Protein AF-A0A511QIN1-F1 (afdb_monomer)

Nearest PDB structures (foldseek):
  6m3y-assembly1_A  TM=4.034E-01  e=1.690E+00  Lacticaseibacillus rhamnosus
  6m48-assembly1_A  TM=4.056E-01  e=2.302E+00  Lacticaseibacillus rhamnosus GG
  6m48-assembly2_B  TM=4.030E-01  e=3.335E+00  Lacticaseibacillus rhamnosus GG

Secondary structure (DSSP, 8-state):
-HHHHHHTT--HHHHHTTEEEEEETTEEEEEE--S-EEGGGSS--EE-SSEEEETTEEEETEEEE-TTSSS-EEEEEESTT--EEEE-EE--HHHHHHHHHHHHHHHHHHHHHHHHHHHHHHHHHH-

Mean predicted aligned error: 10.5 Å

Sequence (127 aa):
MAELGYELSIDNKALRSRFRVYKNGRVSKLWIGIRDIGVHRLGKPIQNRLGVRVGEHFFAGAFISPMDSDQLLVWRRRGKTRTVIERVEIDIADDVDSIVENYLPDINRKFEAFFHREFKHVLSLAA

Radius of gyration: 20.7 Å; Cα contacts (8 Å, |Δi|>4): 162; chains: 1; bounding box: 48×28×58 Å

Organism: NCBI:txid1219064

Solvent-accessible surface area (backbone atoms only — not comparable to full-atom values): 7413 Å² total; per-residue (Å²): 104,73,63,60,21,58,76,67,67,34,47,55,76,56,50,56,79,32,56,45,76,46,76,52,100,91,46,79,45,82,43,74,54,74,62,58,45,52,42,45,53,48,32,74,68,46,74,58,98,62,14,26,36,28,66,94,47,74,40,75,65,25,42,76,50,40,80,100,47,99,50,73,35,40,32,32,63,42,71,98,83,49,76,47,75,43,75,41,57,42,83,52,46,73,64,48,51,57,54,48,62,72,46,45,64,62,51,50,53,52,49,51,55,51,49,54,53,52,51,53,51,55,53,65,74,75,110

pLDDT: mean 77.96, std 15.06, range [40.88, 97.94]

Foldseek 3Di:
DVVLCVVVLFPVVQQVVQFDWDDDPVDTDTGGHQDFGQLCRSAPWDDDPQAIDGDPDTDGQKDWDCVPHPGGFIWHQDDPVSPDIDTDTHGCNVVVVVVCVVCVVVVVVVVVVVVVVVVVVVVVVVD

Structure (mmCIF, N/CA/C/O backbone):
data_AF-A0A511QIN1-F1
#
_entry.id   AF-A0A511QIN1-F1
#
loop_
_atom_site.group_PDB
_atom_site.id
_atom_site.type_symbol
_atom_site.label_atom_id
_atom_site.label_alt_id
_atom_site.label_comp_id
_atom_site.label_asym_id
_atom_site.label_entity_id
_atom_site.label_seq_id
_atom_site.pdbx_PDB_ins_code
_atom_site.Cartn_x
_atom_site.Cartn_y
_atom_site.Cartn_z
_atom_site.occupancy
_atom_site.B_iso_or_equiv
_atom_site.auth_seq_id
_atom_site.auth_comp_id
_atom_site.auth_asym_id
_atom_site.auth_atom_id
_atom_site.pdbx_PDB_model_num
ATOM 1 N N . MET A 1 1 ? 4.039 7.462 -11.280 1.00 49.28 1 MET A N 1
ATOM 2 C CA . MET A 1 1 ? 4.061 7.144 -9.830 1.00 49.28 1 MET A CA 1
ATOM 3 C C . MET A 1 1 ? 3.157 8.077 -9.053 1.00 49.28 1 MET A C 1
ATOM 5 O O . MET A 1 1 ? 2.300 7.557 -8.368 1.00 49.28 1 MET A O 1
ATOM 9 N N . ALA A 1 2 ? 3.293 9.405 -9.191 1.00 54.00 2 ALA A N 1
ATOM 10 C CA . ALA A 1 2 ? 2.379 10.346 -8.534 1.00 54.00 2 ALA A CA 1
ATOM 11 C C . ALA A 1 2 ? 0.896 10.095 -8.877 1.00 54.00 2 ALA A C 1
ATOM 13 O O . ALA A 1 2 ? 0.079 10.118 -7.968 1.00 54.00 2 ALA A O 1
ATOM 14 N N . GLU A 1 3 ? 0.587 9.774 -10.141 1.00 57.41 3 GLU A N 1
ATOM 15 C CA . GLU A 1 3 ? -0.776 9.440 -10.599 1.00 57.41 3 GLU A CA 1
ATOM 16 C C . GLU A 1 3 ? -1.346 8.197 -9.898 1.00 57.41 3 GLU A C 1
ATOM 18 O O . GLU A 1 3 ? -2.398 8.288 -9.286 1.00 57.41 3 GLU A O 1
ATOM 23 N N . LEU A 1 4 ? -0.596 7.090 -9.843 1.00 59.72 4 LEU A N 1
ATOM 24 C CA . LEU A 1 4 ? -0.982 5.866 -9.117 1.00 59.72 4 LEU A CA 1
ATOM 25 C C . LEU A 1 4 ? -1.277 6.100 -7.625 1.00 59.72 4 LEU A C 1
ATOM 27 O O . LEU A 1 4 ? -2.233 5.555 -7.088 1.00 59.72 4 LEU A O 1
ATOM 31 N N . GLY A 1 5 ? -0.446 6.885 -6.931 1.00 57.34 5 GLY A N 1
ATOM 32 C CA . GLY A 1 5 ? -0.687 7.203 -5.519 1.00 57.34 5 GLY A CA 1
ATOM 33 C C . GLY A 1 5 ? -1.906 8.104 -5.306 1.00 57.34 5 GLY A C 1
ATOM 34 O O . GLY A 1 5 ? -2.600 7.976 -4.301 1.00 5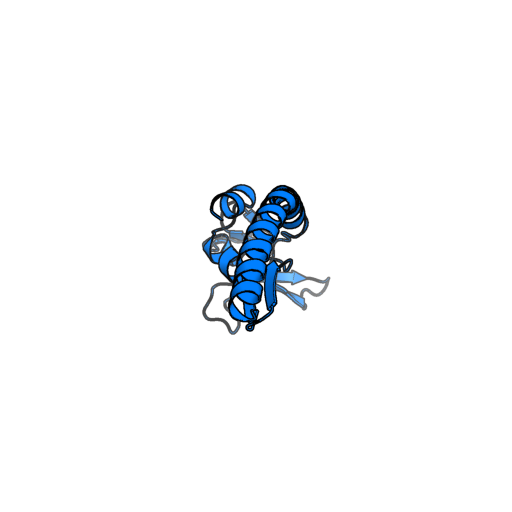7.34 5 GLY A O 1
ATOM 35 N N . TYR A 1 6 ? -2.176 8.996 -6.260 1.00 65.12 6 TYR A N 1
ATOM 36 C CA . TYR A 1 6 ? -3.341 9.874 -6.239 1.00 65.12 6 TYR A CA 1
ATOM 37 C C . TYR A 1 6 ? -4.639 9.100 -6.496 1.00 65.12 6 TYR A C 1
ATOM 39 O O . TYR A 1 6 ? -5.584 9.231 -5.727 1.00 65.12 6 TYR A O 1
ATOM 47 N N . GLU A 1 7 ? -4.658 8.250 -7.520 1.00 64.62 7 GLU A N 1
ATOM 48 C CA . GLU A 1 7 ? -5.844 7.502 -7.950 1.00 64.62 7 GLU A CA 1
ATOM 49 C C . GLU A 1 7 ? -6.270 6.449 -6.919 1.00 64.62 7 GLU A C 1
ATOM 51 O O . GLU A 1 7 ? -7.447 6.329 -6.596 1.00 64.62 7 GLU A O 1
ATOM 56 N N . LEU A 1 8 ? -5.299 5.778 -6.294 1.00 62.78 8 LEU A N 1
ATOM 57 C CA . LEU A 1 8 ? -5.552 4.795 -5.237 1.00 62.78 8 LEU A CA 1
ATOM 58 C C . LEU A 1 8 ? -5.778 5.429 -3.853 1.00 62.78 8 LEU A C 1
ATOM 60 O O . LEU A 1 8 ? -6.090 4.726 -2.894 1.00 62.78 8 LEU A O 1
ATOM 64 N N . SER A 1 9 ? -5.570 6.742 -3.701 1.00 67.56 9 SER A N 1
ATOM 65 C CA . SER A 1 9 ? -5.489 7.413 -2.390 1.00 67.56 9 SER A CA 1
ATOM 66 C C . SER A 1 9 ? -4.448 6.783 -1.442 1.00 67.56 9 SER A C 1
ATOM 68 O O . SER A 1 9 ? -4.622 6.728 -0.222 1.00 67.56 9 SER A O 1
ATOM 70 N N . ILE A 1 10 ? -3.331 6.300 -1.998 1.00 66.81 10 ILE A N 1
ATOM 71 C CA . ILE A 1 10 ? -2.256 5.611 -1.270 1.00 66.81 10 ILE A CA 1
ATOM 72 C C . ILE A 1 10 ? -0.970 6.427 -1.360 1.00 66.81 10 ILE A C 1
ATOM 74 O O . ILE A 1 10 ? -0.524 6.812 -2.440 1.00 66.81 10 ILE A O 1
ATOM 78 N N . ASP A 1 11 ? -0.293 6.623 -0.225 1.00 69.31 11 ASP A N 1
ATOM 79 C CA . ASP A 1 11 ? 1.021 7.266 -0.220 1.00 69.31 11 ASP A CA 1
ATOM 80 C C . ASP A 1 11 ? 2.002 6.515 -1.146 1.00 69.31 11 ASP A C 1
ATOM 82 O O . ASP A 1 11 ? 2.229 5.305 -1.026 1.00 69.31 11 ASP A O 1
ATOM 86 N N . ASN A 1 12 ? 2.653 7.257 -2.045 1.00 68.19 12 ASN A N 1
ATOM 87 C CA . ASN A 1 12 ? 3.683 6.760 -2.957 1.00 68.19 12 ASN A CA 1
ATOM 88 C C . ASN A 1 12 ? 4.774 5.923 -2.261 1.00 68.19 12 ASN A C 1
ATOM 90 O O . ASN A 1 12 ? 5.339 5.002 -2.861 1.00 68.19 12 ASN A O 1
ATOM 94 N N . LYS A 1 13 ? 5.089 6.211 -0.993 1.00 69.62 13 LYS A N 1
ATOM 95 C CA . LYS A 1 13 ? 6.031 5.441 -0.171 1.00 69.62 13 LYS A CA 1
ATOM 96 C C . LYS A 1 13 ? 5.550 4.008 0.068 1.00 69.62 13 LYS A C 1
ATOM 98 O O . LYS A 1 13 ? 6.374 3.092 0.051 1.00 69.62 13 LYS A O 1
ATOM 103 N N . ALA A 1 14 ? 4.249 3.794 0.252 1.00 66.19 14 ALA A N 1
ATOM 104 C CA . ALA A 1 14 ? 3.670 2.461 0.395 1.00 66.19 14 ALA A CA 1
ATOM 105 C C . ALA A 1 14 ? 3.788 1.663 -0.915 1.00 66.19 14 ALA A C 1
ATOM 107 O O . ALA A 1 14 ? 4.186 0.490 -0.895 1.00 66.19 14 ALA A O 1
ATOM 108 N N . LEU A 1 15 ? 3.553 2.333 -2.049 1.00 66.00 15 LEU A N 1
ATOM 109 C CA . LEU A 1 15 ? 3.631 1.754 -3.394 1.00 66.00 15 LEU A CA 1
ATOM 110 C C . LEU A 1 15 ? 5.064 1.399 -3.821 1.00 66.00 15 LEU A C 1
ATOM 112 O O . LEU A 1 15 ? 5.271 0.389 -4.490 1.00 66.00 15 LEU A O 1
ATOM 116 N N . ARG A 1 16 ? 6.090 2.150 -3.390 1.00 63.66 16 ARG A N 1
ATOM 117 C CA . ARG A 1 16 ? 7.506 1.870 -3.734 1.00 63.66 16 ARG A CA 1
ATOM 118 C C . ARG A 1 16 ? 7.962 0.447 -3.399 1.00 63.66 16 ARG A C 1
ATOM 120 O O . ARG A 1 16 ? 8.780 -0.112 -4.118 1.00 63.66 16 ARG A O 1
ATOM 127 N N . SER A 1 17 ? 7.442 -0.149 -2.326 1.00 59.38 17 SER A N 1
ATOM 128 C CA . SER A 1 17 ? 7.781 -1.529 -1.940 1.00 59.38 17 SER A CA 1
ATOM 129 C C . SER A 1 17 ? 7.197 -2.596 -2.880 1.00 59.38 17 SER A C 1
ATOM 131 O O . SER A 1 17 ? 7.610 -3.758 -2.824 1.00 59.38 17 SER A O 1
ATOM 133 N N . ARG A 1 18 ? 6.229 -2.207 -3.719 1.00 61.53 18 ARG A N 1
ATOM 134 C CA . ARG A 1 18 ? 5.408 -3.091 -4.553 1.00 61.53 18 ARG A CA 1
ATOM 135 C C . ARG A 1 18 ? 5.833 -3.122 -6.012 1.00 61.53 18 ARG A C 1
ATOM 137 O O . ARG A 1 18 ? 5.575 -4.118 -6.668 1.00 61.53 18 ARG A O 1
ATOM 144 N N . PHE A 1 19 ? 6.540 -2.102 -6.486 1.00 61.28 19 PHE A N 1
ATOM 145 C CA . PHE A 1 19 ? 7.191 -2.124 -7.792 1.00 61.28 19 PHE A CA 1
ATOM 146 C C . PHE A 1 19 ? 8.640 -2.574 -7.620 1.00 61.28 19 PHE A C 1
ATOM 148 O O . PHE A 1 19 ? 9.499 -1.799 -7.198 1.00 61.28 19 PHE A O 1
ATOM 155 N N . ARG A 1 20 ? 8.924 -3.845 -7.918 1.00 57.53 20 ARG A N 1
ATOM 156 C CA . ARG A 1 20 ? 10.294 -4.375 -7.885 1.00 57.53 20 ARG A CA 1
ATOM 157 C C . ARG A 1 20 ? 10.811 -4.557 -9.299 1.00 57.53 20 ARG A C 1
ATOM 159 O O . ARG A 1 20 ? 10.320 -5.396 -10.047 1.00 57.53 20 ARG A O 1
ATOM 166 N N . VAL A 1 21 ? 11.831 -3.779 -9.644 1.00 56.75 21 VAL A N 1
ATOM 167 C CA . VAL A 1 21 ? 12.576 -3.954 -10.889 1.00 56.75 21 VAL A CA 1
ATOM 168 C C . VAL A 1 21 ? 13.715 -4.925 -10.619 1.00 56.75 21 VAL A C 1
ATOM 170 O O . VAL A 1 21 ? 14.671 -4.598 -9.918 1.00 56.75 21 VAL A O 1
ATOM 173 N N . TYR A 1 22 ? 13.618 -6.123 -11.178 1.00 54.50 22 TYR A N 1
ATOM 174 C CA . TYR A 1 22 ? 14.706 -7.087 -11.180 1.00 54.50 22 TYR A CA 1
ATOM 175 C C . TYR A 1 22 ? 15.525 -6.881 -12.447 1.00 54.50 22 TYR A C 1
ATOM 177 O O . TYR A 1 22 ? 15.004 -7.042 -13.549 1.00 54.50 22 TYR A O 1
ATOM 185 N N . LYS A 1 23 ? 16.801 -6.529 -12.291 1.00 51.19 23 LYS A N 1
ATOM 186 C CA . LYS A 1 23 ? 17.762 -6.447 -13.393 1.00 51.19 23 LYS A CA 1
ATOM 187 C C . LYS A 1 23 ? 18.771 -7.573 -13.230 1.00 51.19 23 LYS A C 1
ATOM 189 O O . LYS A 1 23 ? 19.522 -7.580 -12.262 1.00 51.19 23 LYS A O 1
ATOM 194 N N . ASN A 1 24 ? 18.794 -8.513 -14.165 1.00 45.00 24 ASN A N 1
ATOM 195 C CA . ASN A 1 24 ? 19.871 -9.488 -14.279 1.00 45.00 24 ASN A CA 1
ATOM 196 C C . ASN A 1 24 ? 20.373 -9.472 -15.719 1.00 45.00 24 ASN A C 1
ATOM 198 O O . ASN A 1 24 ? 19.771 -10.142 -16.550 1.00 45.00 24 ASN A O 1
ATOM 202 N N . GLY A 1 25 ? 21.430 -8.698 -15.997 1.00 62.91 25 GLY A N 1
ATOM 203 C CA . GLY A 1 25 ? 22.174 -8.647 -17.266 1.00 62.91 25 GLY A CA 1
ATOM 204 C C . GLY A 1 25 ? 21.316 -8.613 -18.538 1.00 62.91 25 GLY A C 1
ATOM 205 O O . GLY A 1 25 ? 21.109 -7.559 -19.125 1.00 62.91 25 GLY A O 1
ATOM 206 N N . ARG A 1 26 ? 20.824 -9.785 -18.955 1.00 52.97 26 ARG A N 1
ATOM 207 C CA . ARG A 1 26 ? 20.009 -10.040 -20.153 1.00 52.97 26 ARG A CA 1
ATOM 208 C C . ARG A 1 26 ? 18.489 -9.939 -19.944 1.00 52.97 26 ARG A C 1
ATOM 210 O O . ARG A 1 26 ? 17.750 -9.969 -20.918 1.00 52.97 26 ARG A O 1
ATOM 217 N N . VAL A 1 27 ? 18.003 -9.852 -18.704 1.00 40.88 27 VAL A N 1
ATOM 218 C CA . VAL A 1 27 ? 16.570 -9.859 -18.370 1.00 40.88 27 VAL A CA 1
ATOM 219 C C . VAL A 1 27 ? 16.248 -8.738 -17.384 1.00 40.88 27 VAL A C 1
ATOM 221 O O . VAL A 1 27 ? 16.816 -8.667 -16.292 1.00 40.88 27 VAL A O 1
ATOM 224 N N . SER A 1 28 ? 15.290 -7.888 -17.755 1.00 46.12 28 SER A N 1
ATOM 225 C CA . SER A 1 28 ? 14.643 -6.936 -16.850 1.00 46.12 28 SER A CA 1
ATOM 226 C C . SER A 1 28 ? 13.205 -7.389 -16.603 1.00 46.12 28 SER A C 1
ATOM 228 O O . SER A 1 28 ? 12.444 -7.531 -17.555 1.00 46.12 28 SER A O 1
ATOM 230 N N . LYS A 1 29 ? 12.829 -7.638 -15.344 1.00 46.47 29 LYS A N 1
ATOM 231 C CA . LYS A 1 29 ? 11.443 -7.945 -14.949 1.00 46.47 29 LYS A CA 1
ATOM 232 C C . LYS A 1 29 ? 10.909 -6.820 -14.072 1.00 46.47 29 LYS A C 1
ATOM 234 O O . LYS A 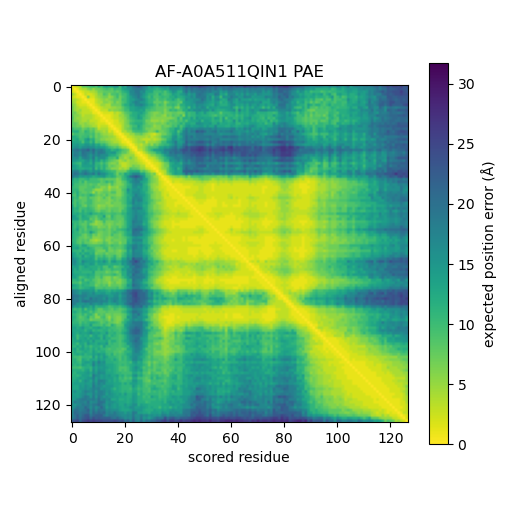1 29 ? 11.550 -6.467 -13.081 1.00 46.47 29 LYS A O 1
ATOM 239 N N . LEU A 1 30 ? 9.739 -6.289 -14.411 1.00 56.91 30 LEU A N 1
ATOM 240 C CA . LEU A 1 30 ? 8.966 -5.422 -13.528 1.00 56.91 30 LEU A CA 1
ATOM 241 C C . LEU A 1 30 ? 7.938 -6.290 -12.801 1.00 56.91 30 LEU A C 1
ATOM 243 O O . LEU A 1 30 ? 7.046 -6.846 -13.429 1.00 56.91 30 LEU A O 1
ATOM 247 N N . TRP A 1 31 ? 8.087 -6.435 -11.487 1.00 52.69 31 TRP A N 1
ATOM 248 C CA . TRP A 1 31 ? 7.065 -7.045 -10.646 1.00 52.69 31 TRP A CA 1
ATOM 249 C C . TRP A 1 31 ? 6.174 -5.949 -10.076 1.00 52.69 31 TRP A C 1
ATOM 251 O O . TRP A 1 31 ? 6.682 -5.030 -9.426 1.00 52.69 31 TRP A O 1
ATOM 261 N N . ILE A 1 32 ? 4.871 -6.065 -10.321 1.00 63.47 32 ILE A N 1
ATOM 262 C CA . ILE A 1 32 ? 3.838 -5.185 -9.781 1.00 63.47 32 ILE A CA 1
ATOM 263 C C . ILE A 1 32 ? 3.103 -5.983 -8.709 1.00 63.47 32 ILE A C 1
ATOM 265 O O . ILE A 1 32 ? 2.561 -7.056 -8.963 1.00 63.47 32 ILE A O 1
ATOM 269 N N . GLY A 1 33 ? 3.204 -5.523 -7.467 1.00 56.50 33 GLY A N 1
ATOM 270 C CA . GLY A 1 33 ? 2.753 -6.290 -6.322 1.00 56.50 33 GLY A CA 1
ATOM 271 C C . GLY A 1 33 ? 1.261 -6.205 -6.061 1.00 56.50 33 GLY A C 1
ATOM 272 O O . GLY A 1 33 ? 0.855 -5.339 -5.300 1.00 56.50 33 GLY A O 1
ATOM 273 N N . ILE A 1 34 ? 0.520 -7.205 -6.536 1.00 60.03 34 ILE A N 1
ATOM 274 C CA . ILE A 1 34 ? -0.919 -7.470 -6.310 1.00 60.03 34 ILE A CA 1
ATOM 275 C C . ILE A 1 34 ? -1.252 -7.909 -4.862 1.00 60.03 34 ILE A C 1
ATOM 277 O O . ILE A 1 34 ? -2.287 -8.495 -4.595 1.00 60.03 34 ILE A O 1
ATOM 281 N N . ARG A 1 35 ? -0.337 -7.741 -3.898 1.00 65.62 35 ARG A N 1
ATOM 282 C CA . ARG A 1 35 ? -0.609 -8.145 -2.503 1.00 65.62 35 ARG A CA 1
ATOM 283 C C . ARG A 1 35 ? -1.276 -6.984 -1.779 1.00 65.62 35 ARG A C 1
ATOM 285 O O . ARG A 1 35 ? -0.682 -5.903 -1.782 1.00 65.62 35 ARG A O 1
ATOM 292 N N . ASP A 1 36 ? -2.346 -7.248 -1.048 1.00 76.62 36 ASP A N 1
ATOM 293 C CA . ASP A 1 36 ? -3.080 -6.277 -0.238 1.00 76.62 36 ASP A CA 1
ATOM 294 C C . ASP A 1 36 ? -2.150 -5.385 0.594 1.00 76.62 36 ASP A C 1
ATOM 296 O O . ASP A 1 36 ? -1.070 -5.786 1.067 1.00 76.62 36 ASP A O 1
ATOM 300 N N . ILE A 1 37 ? -2.540 -4.125 0.758 1.00 79.38 37 ILE A N 1
ATOM 301 C CA . ILE A 1 37 ? -1.771 -3.131 1.497 1.00 79.38 37 ILE A CA 1
ATOM 302 C C . ILE A 1 37 ? -2.297 -3.043 2.923 1.00 79.38 37 ILE A C 1
ATOM 304 O O . ILE A 1 37 ? -3.402 -2.580 3.176 1.00 79.38 37 ILE A O 1
ATOM 308 N N . GLY A 1 38 ? -1.449 -3.424 3.883 1.00 88.88 38 GLY A N 1
ATOM 309 C CA . GLY A 1 38 ? -1.722 -3.185 5.298 1.00 88.88 38 GLY A CA 1
ATOM 310 C C . GLY A 1 38 ? -2.027 -1.709 5.570 1.00 88.88 38 GLY A C 1
ATOM 311 O O . GLY A 1 38 ? -1.217 -0.836 5.250 1.00 88.88 38 GLY A O 1
ATOM 312 N N . VAL A 1 39 ? -3.166 -1.445 6.209 1.00 92.00 39 VAL A N 1
ATOM 313 C CA . VAL A 1 39 ? -3.785 -0.106 6.236 1.00 92.00 39 VAL A CA 1
ATOM 314 C C . VAL A 1 39 ? -2.973 0.948 6.980 1.00 92.00 39 VAL A C 1
ATOM 316 O O . VAL A 1 39 ? -3.077 2.125 6.669 1.00 92.00 39 VAL A O 1
ATOM 319 N N . HIS A 1 40 ? -2.078 0.540 7.885 1.00 90.12 40 HIS A N 1
ATOM 320 C CA . HI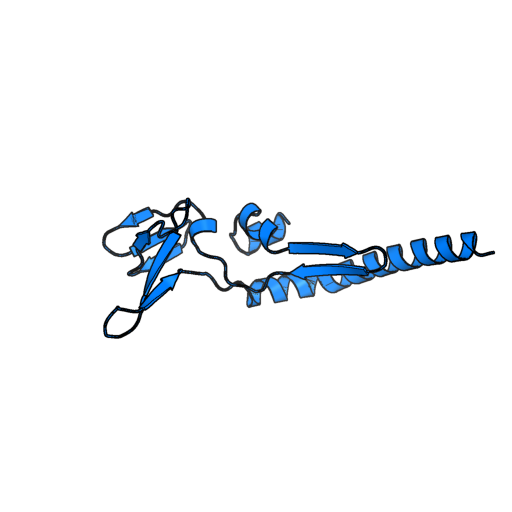S A 1 40 ? -1.104 1.416 8.559 1.00 90.12 40 HIS A CA 1
ATOM 321 C C . HIS A 1 40 ? -0.195 2.206 7.601 1.00 90.12 40 HIS A C 1
ATOM 323 O O . HIS A 1 40 ? 0.467 3.150 8.022 1.00 90.12 40 HIS A O 1
ATOM 329 N N . ARG A 1 41 ? -0.128 1.816 6.321 1.00 86.94 41 ARG A N 1
ATOM 330 C CA . ARG A 1 41 ? 0.636 2.527 5.288 1.00 86.94 41 ARG A CA 1
ATOM 331 C C . ARG A 1 41 ? -0.132 3.667 4.619 1.00 86.94 41 ARG A C 1
ATOM 333 O O . ARG A 1 41 ? 0.488 4.449 3.911 1.00 86.94 41 ARG A O 1
ATOM 340 N N . LEU A 1 42 ? -1.441 3.759 4.842 1.00 85.06 42 LEU A N 1
ATOM 341 C CA . LEU A 1 42 ? -2.316 4.786 4.263 1.00 85.06 42 LEU A CA 1
ATOM 342 C C . LEU A 1 42 ? -2.308 6.087 5.074 1.00 85.06 42 LEU A C 1
ATOM 344 O O . LEU A 1 42 ? -2.819 7.110 4.639 1.00 85.06 42 LEU A O 1
ATOM 348 N N . GLY A 1 43 ? -1.746 6.055 6.281 1.00 89.06 43 GLY A N 1
ATOM 349 C CA . GLY A 1 43 ? -1.686 7.198 7.179 1.00 89.06 43 GLY A CA 1
ATOM 350 C C . GLY A 1 43 ? -1.435 6.765 8.616 1.00 89.06 43 GLY A C 1
ATOM 351 O O . GLY A 1 43 ? -1.272 5.582 8.910 1.00 89.06 43 GLY A O 1
ATOM 352 N N . LYS A 1 44 ? -1.422 7.731 9.539 1.00 93.00 44 LYS A N 1
ATOM 353 C CA . LYS A 1 44 ? -1.267 7.447 10.970 1.00 93.00 44 LYS A CA 1
ATOM 354 C C . LYS A 1 44 ? -2.550 6.801 11.521 1.00 93.00 44 LYS A C 1
ATOM 356 O O . LYS A 1 44 ? -3.597 7.449 11.471 1.00 93.00 44 LYS A O 1
ATOM 361 N N . PRO A 1 45 ? -2.494 5.583 12.087 1.00 95.25 45 PRO A N 1
ATOM 362 C CA . PRO A 1 45 ? -3.668 4.964 12.691 1.00 95.25 45 PRO A CA 1
ATOM 363 C C . PRO A 1 45 ? -4.114 5.697 13.960 1.00 95.25 45 PRO A C 1
ATOM 365 O O . PRO A 1 45 ? -3.294 6.026 14.819 1.00 95.25 45 PRO A O 1
ATOM 368 N N . ILE A 1 46 ? -5.420 5.928 14.094 1.00 95.94 46 ILE A N 1
ATOM 369 C CA . ILE A 1 46 ? -6.055 6.534 15.270 1.00 95.94 46 ILE A CA 1
ATOM 370 C C . ILE A 1 46 ? -7.175 5.606 15.748 1.00 95.94 46 ILE A C 1
ATOM 372 O O . ILE A 1 46 ? -8.143 5.373 15.026 1.00 95.94 46 ILE A O 1
ATOM 376 N N . GLN A 1 47 ? -7.060 5.080 16.967 1.00 97.31 47 GLN A N 1
ATOM 377 C CA . GLN A 1 47 ? -8.043 4.162 17.550 1.00 97.31 47 GLN A CA 1
ATOM 378 C C . GLN A 1 47 ? -9.059 4.894 18.434 1.00 97.31 47 GLN A C 1
ATOM 380 O O . GLN A 1 47 ? -8.699 5.773 19.212 1.00 97.31 47 GLN A O 1
ATOM 385 N N . ASN A 1 48 ? -10.325 4.482 18.355 1.00 96.06 48 ASN A N 1
ATOM 386 C CA . ASN A 1 48 ? -11.387 4.837 19.295 1.00 96.06 48 ASN A CA 1
ATOM 387 C C . ASN A 1 48 ? -12.112 3.566 19.789 1.00 96.06 48 ASN A C 1
ATOM 389 O O . ASN A 1 48 ? -11.716 2.446 19.471 1.00 96.06 48 ASN A O 1
ATOM 393 N N . ARG A 1 49 ? -13.189 3.720 20.575 1.00 94.81 49 ARG A N 1
ATOM 394 C CA . ARG A 1 49 ? -13.950 2.581 21.129 1.00 94.81 49 ARG A CA 1
ATOM 395 C C . ARG A 1 49 ? -14.587 1.683 20.057 1.00 94.81 49 ARG A C 1
ATOM 397 O O . ARG A 1 49 ? -14.835 0.511 20.319 1.00 94.81 49 ARG A O 1
ATOM 404 N N . LEU A 1 50 ? -14.901 2.235 18.888 1.00 96.00 50 LEU A N 1
ATOM 405 C CA . LEU A 1 50 ? -15.614 1.541 17.816 1.00 96.00 50 LEU A CA 1
ATOM 406 C C . LEU A 1 50 ? -14.668 0.867 16.814 1.00 96.00 50 LEU A C 1
ATOM 408 O O . LEU A 1 50 ? -15.090 -0.062 16.127 1.00 96.00 50 LEU A O 1
ATOM 412 N N . GLY A 1 51 ? -13.415 1.312 16.706 1.00 96.88 51 GLY A N 1
ATOM 413 C CA . GLY A 1 51 ? -12.459 0.774 15.743 1.00 96.88 51 GLY A CA 1
ATOM 414 C C . GLY A 1 51 ? -11.249 1.676 15.517 1.00 96.88 51 GLY A C 1
ATOM 415 O O . GLY A 1 51 ? -10.891 2.494 16.366 1.00 96.88 51 GLY A O 1
ATOM 416 N N . VAL A 1 52 ? -10.628 1.539 14.345 1.00 97.94 52 VAL A N 1
ATOM 417 C CA . VAL A 1 52 ? -9.431 2.300 13.956 1.00 97.94 52 VAL A CA 1
ATOM 418 C C . VAL A 1 52 ? -9.703 3.089 12.685 1.00 97.94 52 VAL A C 1
ATOM 420 O O . VAL A 1 52 ? -10.169 2.531 11.697 1.00 97.94 52 VAL A O 1
ATOM 423 N N . ARG A 1 53 ? -9.380 4.382 12.697 1.00 96.69 53 ARG A N 1
ATOM 424 C CA . ARG A 1 53 ? -9.348 5.235 11.507 1.00 96.69 53 ARG A CA 1
ATOM 425 C C . ARG A 1 53 ? -7.923 5.332 10.977 1.00 96.69 53 ARG A C 1
ATOM 427 O O . ARG A 1 53 ? -7.002 5.563 11.761 1.00 96.69 53 ARG A O 1
ATOM 434 N N . VAL A 1 54 ? -7.747 5.198 9.667 1.00 94.25 54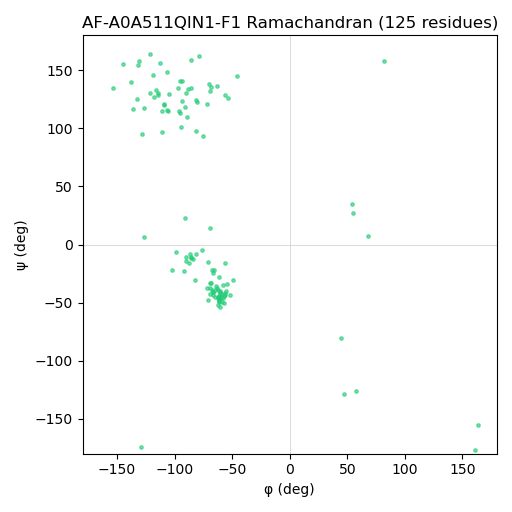 VAL A N 1
ATOM 435 C CA . VAL A 1 54 ? -6.470 5.443 8.987 1.00 94.25 54 VAL A CA 1
ATOM 436 C C . VAL A 1 54 ? -6.731 6.232 7.710 1.00 94.25 54 VAL A C 1
ATOM 438 O O . VAL A 1 54 ? -7.436 5.749 6.829 1.00 94.25 54 VAL A O 1
ATOM 441 N N . GLY A 1 55 ? -6.196 7.453 7.629 1.00 89.75 55 GLY A N 1
ATOM 442 C CA . GLY A 1 55 ? -6.554 8.379 6.552 1.00 89.75 55 GLY A CA 1
ATOM 443 C C . GLY A 1 55 ? -8.065 8.632 6.532 1.00 89.75 55 GLY A C 1
ATOM 444 O O . GLY A 1 55 ? -8.653 8.981 7.562 1.00 89.75 55 GLY A O 1
ATOM 445 N N . GLU A 1 56 ? -8.685 8.408 5.376 1.00 88.44 56 GLU A N 1
ATOM 446 C CA . GLU A 1 56 ? -10.132 8.553 5.162 1.00 88.44 56 GLU A CA 1
ATOM 447 C C . GLU A 1 56 ? -10.936 7.292 5.526 1.00 88.44 56 GLU A C 1
ATOM 449 O O . GLU A 1 56 ? -12.157 7.345 5.660 1.00 88.44 56 GLU A O 1
ATOM 454 N N . HIS A 1 57 ? -10.268 6.162 5.770 1.00 91.31 57 HIS A N 1
ATOM 455 C CA . HIS A 1 57 ? -10.929 4.880 6.003 1.00 91.31 57 HIS A CA 1
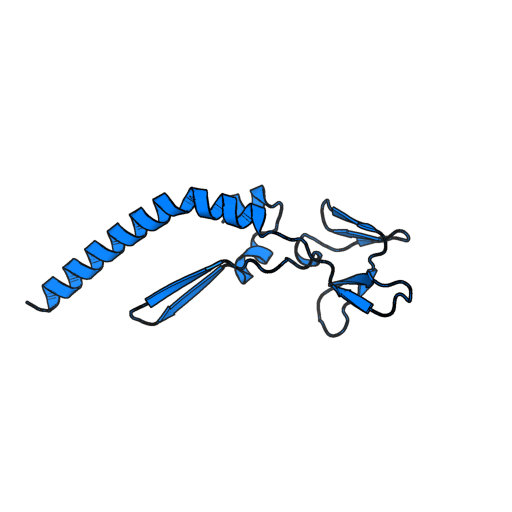ATOM 456 C C . HIS A 1 57 ? -11.149 4.596 7.492 1.00 91.31 57 HIS A C 1
ATOM 458 O O . HIS A 1 57 ? -10.274 4.835 8.332 1.00 91.31 57 HIS A O 1
ATOM 464 N N . PHE A 1 58 ? -12.304 4.014 7.826 1.00 95.12 58 PHE A N 1
ATOM 465 C CA . PHE A 1 58 ? -12.625 3.545 9.174 1.00 95.12 58 PHE A CA 1
ATOM 466 C C . PHE A 1 58 ? -12.862 2.033 9.203 1.00 95.12 58 PHE A C 1
ATOM 468 O O . PHE A 1 58 ? -13.707 1.501 8.487 1.00 95.12 58 PHE A O 1
ATOM 475 N N . PHE A 1 59 ? -12.147 1.347 10.090 1.00 94.94 59 PHE A N 1
ATOM 476 C CA . PHE A 1 59 ? -12.182 -0.102 10.251 1.00 94.94 59 PHE A CA 1
ATOM 477 C C . PHE A 1 59 ? -12.847 -0.457 11.583 1.00 94.94 59 PHE A C 1
ATOM 479 O O . PHE A 1 59 ? -12.219 -0.441 12.647 1.00 94.94 59 PHE A O 1
ATOM 486 N N . ALA A 1 60 ? -14.143 -0.769 11.532 1.00 94.88 60 ALA A N 1
ATOM 487 C CA . ALA A 1 60 ? -14.931 -1.121 12.710 1.00 94.88 60 ALA A CA 1
ATOM 488 C C . ALA A 1 60 ? -14.422 -2.411 13.380 1.00 94.88 60 ALA A C 1
ATOM 490 O O . ALA A 1 60 ? -14.118 -3.405 12.719 1.00 94.88 60 ALA A O 1
ATOM 491 N N . GLY A 1 61 ? -14.335 -2.399 14.712 1.00 94.12 61 GLY A N 1
ATOM 492 C CA . GLY A 1 61 ? -13.839 -3.522 15.512 1.00 94.12 61 GLY A CA 1
ATOM 493 C C . GLY A 1 61 ? -12.344 -3.820 15.345 1.00 94.12 61 GLY A C 1
ATOM 494 O O . GLY A 1 61 ? -11.870 -4.833 15.866 1.00 94.12 61 GLY A O 1
ATOM 495 N N . ALA A 1 62 ? -11.608 -2.970 14.624 1.00 96.88 62 ALA A N 1
ATOM 496 C CA . ALA A 1 62 ? -10.160 -3.053 14.537 1.00 96.88 62 ALA A CA 1
ATOM 497 C C . ALA A 1 62 ? -9.488 -2.451 15.780 1.00 96.88 62 ALA A C 1
ATOM 499 O O . ALA A 1 62 ? -10.092 -1.677 16.525 1.00 96.88 62 ALA A O 1
ATOM 500 N N . PHE A 1 63 ? -8.219 -2.790 15.982 1.00 96.81 63 PHE A N 1
ATOM 501 C CA . PHE A 1 63 ? -7.373 -2.260 17.046 1.00 96.81 63 PHE A CA 1
ATOM 502 C C . PHE A 1 63 ? -5.925 -2.102 16.567 1.00 96.81 63 PHE A C 1
ATOM 504 O O . PHE A 1 63 ? -5.483 -2.776 15.636 1.00 96.81 63 PHE A O 1
ATOM 511 N N . ILE A 1 64 ? -5.190 -1.197 17.203 1.00 97.19 64 ILE A N 1
ATOM 512 C CA . ILE A 1 64 ? -3.778 -0.926 16.960 1.00 97.19 64 ILE A CA 1
ATOM 513 C C . ILE A 1 64 ? -2.955 -1.826 17.878 1.00 97.19 64 ILE A C 1
ATOM 515 O O . ILE A 1 64 ? -3.191 -1.883 19.084 1.00 97.19 64 ILE A O 1
ATOM 519 N N . SER A 1 65 ? -1.975 -2.517 17.308 1.00 95.44 65 SER A N 1
ATOM 520 C CA . SER A 1 65 ? -0.955 -3.240 18.065 1.00 95.44 65 SER A CA 1
ATOM 521 C C . SER A 1 65 ? 0.315 -3.339 17.226 1.00 95.44 65 SER A C 1
ATOM 523 O O . SER A 1 65 ? 0.213 -3.692 16.048 1.00 95.44 65 SER A O 1
ATOM 525 N N . PRO A 1 66 ? 1.503 -3.075 17.792 1.00 94.44 66 PRO A N 1
ATOM 526 C CA . PRO A 1 66 ? 2.751 -3.332 17.085 1.00 94.44 66 PRO A CA 1
ATOM 527 C C . PRO A 1 66 ? 3.001 -4.827 16.850 1.00 94.44 66 PRO A C 1
ATOM 529 O O . PRO A 1 66 ? 3.658 -5.187 15.878 1.00 94.44 66 PRO A O 1
ATOM 532 N N . MET A 1 67 ? 2.421 -5.709 17.679 1.00 90.62 67 MET A N 1
ATOM 533 C CA . MET A 1 67 ? 2.827 -7.120 17.761 1.00 90.62 67 MET A CA 1
ATOM 534 C C . MET A 1 67 ? 4.364 -7.205 17.848 1.00 90.62 67 MET A C 1
ATOM 536 O O . MET A 1 67 ? 4.953 -6.479 18.645 1.00 90.62 67 MET A O 1
ATOM 540 N N . ASP A 1 68 ? 5.003 -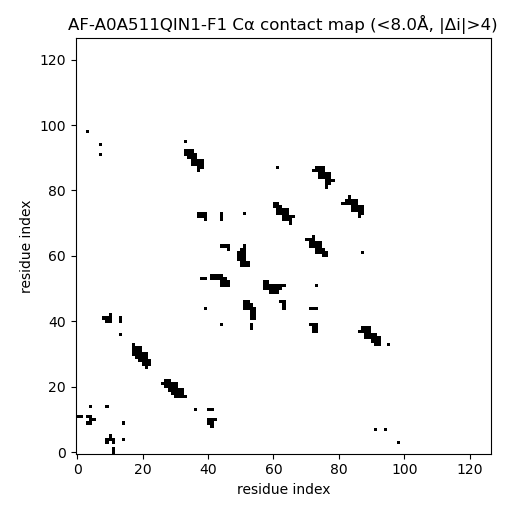8.005 16.993 1.00 89.94 68 ASP A N 1
ATOM 541 C CA . ASP A 1 68 ? 6.462 -8.154 16.923 1.00 89.94 68 ASP A CA 1
ATOM 542 C C . ASP A 1 68 ? 7.124 -7.171 15.926 1.00 89.94 68 ASP A C 1
ATOM 544 O O . ASP A 1 68 ? 8.200 -7.440 15.393 1.00 89.94 68 ASP A O 1
ATOM 548 N N . SER A 1 69 ? 6.473 -6.043 15.612 1.00 88.38 69 SER A N 1
ATOM 549 C CA . SER A 1 69 ? 6.973 -5.006 14.694 1.00 88.38 69 SER A CA 1
ATOM 550 C C . SER A 1 69 ? 7.291 -3.698 15.422 1.00 88.38 69 SER A C 1
ATOM 552 O O . SER A 1 69 ? 6.718 -3.368 16.453 1.00 88.38 69 SER A O 1
ATOM 554 N N . ASP A 1 70 ? 8.178 -2.903 14.832 1.00 89.19 70 ASP A N 1
ATOM 555 C CA . ASP A 1 70 ? 8.466 -1.512 15.192 1.00 89.19 70 ASP A CA 1
ATOM 556 C C . ASP A 1 70 ? 7.388 -0.511 14.722 1.00 89.19 70 ASP A C 1
ATOM 558 O O . ASP A 1 70 ? 7.462 0.681 15.024 1.00 89.19 70 ASP A O 1
ATOM 562 N N . GLN A 1 71 ? 6.378 -0.969 13.975 1.00 88.38 71 GLN A N 1
ATOM 563 C CA . GLN A 1 71 ? 5.323 -0.130 13.407 1.00 88.38 71 GLN A CA 1
ATOM 564 C C . GLN A 1 71 ? 3.997 -0.309 14.140 1.00 88.38 71 GLN A C 1
ATOM 566 O O . GLN A 1 71 ? 3.644 -1.400 14.572 1.00 88.38 71 GLN A O 1
ATOM 571 N N . LEU A 1 72 ? 3.193 0.756 14.207 1.00 92.19 72 LEU A N 1
ATOM 572 C CA . LEU A 1 72 ? 1.813 0.669 14.685 1.00 92.19 72 LEU A CA 1
ATOM 573 C C . LEU A 1 72 ? 0.929 0.030 13.608 1.00 92.19 72 LEU A C 1
ATOM 575 O O . LEU A 1 72 ? 0.427 0.707 12.710 1.00 92.19 72 LEU A O 1
ATOM 579 N N . LEU A 1 73 ? 0.756 -1.287 13.696 1.00 95.62 73 LEU A N 1
ATOM 580 C CA . LEU A 1 73 ? -0.073 -2.066 12.782 1.00 95.62 73 LEU A CA 1
ATOM 581 C C . LEU A 1 73 ? -1.543 -2.067 13.227 1.00 95.62 73 LEU A C 1
ATOM 583 O O . LEU A 1 73 ? -1.866 -1.822 14.390 1.00 95.62 73 LEU A O 1
ATOM 587 N N . VAL A 1 74 ? -2.439 -2.358 12.282 1.00 96.75 74 VAL A N 1
ATOM 588 C CA . VAL A 1 74 ? -3.889 -2.420 12.511 1.00 96.75 74 VAL A CA 1
ATOM 589 C C . VAL A 1 74 ? -4.367 -3.851 12.318 1.00 96.75 74 VAL A C 1
ATOM 591 O O . VAL A 1 74 ? -4.065 -4.487 11.307 1.00 96.75 74 VAL A O 1
ATOM 594 N N . TRP A 1 75 ? -5.125 -4.339 13.291 1.00 96.75 75 TRP A N 1
ATOM 595 C CA . TRP A 1 75 ? -5.545 -5.728 13.406 1.00 96.75 75 TRP A CA 1
ATOM 596 C C . TRP A 1 75 ? -7.038 -5.835 13.660 1.00 96.75 75 TRP A C 1
ATOM 598 O O . TRP A 1 75 ? -7.673 -4.916 14.172 1.00 96.75 75 TRP A O 1
ATOM 608 N N . ARG A 1 76 ? -7.596 -6.995 13.334 1.00 95.25 76 ARG A N 1
ATOM 609 C CA . ARG A 1 76 ? -9.004 -7.327 13.515 1.00 95.25 76 ARG A CA 1
ATOM 610 C C . ARG A 1 76 ? -9.120 -8.748 14.047 1.00 95.25 76 ARG A C 1
ATOM 612 O O . ARG A 1 76 ? -8.433 -9.649 13.579 1.00 95.25 76 ARG A O 1
ATOM 619 N N . ARG A 1 77 ? -10.043 -8.968 14.986 1.00 92.69 77 ARG A N 1
ATOM 620 C CA . ARG A 1 77 ? -10.436 -10.324 15.395 1.00 92.69 77 ARG A CA 1
ATOM 621 C C . ARG A 1 77 ? -11.524 -10.868 14.468 1.00 92.69 77 ARG A C 1
ATOM 623 O O . ARG A 1 77 ? -12.495 -10.167 14.169 1.00 92.69 77 ARG A O 1
ATOM 630 N N . ARG A 1 78 ? -11.379 -12.117 14.031 1.00 87.38 78 ARG A N 1
ATOM 631 C CA . ARG A 1 78 ? -12.334 -12.852 13.186 1.00 87.38 78 ARG A CA 1
ATOM 632 C C . ARG A 1 78 ? -12.794 -14.133 13.882 1.00 87.38 78 ARG A C 1
ATOM 634 O O . ARG A 1 78 ? -12.196 -14.590 14.855 1.00 87.38 78 ARG A O 1
ATOM 641 N N . GLY A 1 79 ? -13.887 -14.698 13.372 1.00 80.69 79 GLY A N 1
ATOM 642 C CA . GLY A 1 79 ? -14.503 -15.916 13.900 1.00 80.69 79 GLY A CA 1
ATOM 643 C C . GLY A 1 79 ? -15.412 -15.677 15.111 1.00 80.69 79 GLY A C 1
ATOM 644 O O . GLY A 1 79 ? -15.289 -14.681 15.826 1.00 80.69 79 GLY A O 1
ATOM 645 N N . LYS A 1 80 ? -16.339 -16.616 15.346 1.00 77.44 80 LYS A N 1
ATOM 646 C CA . LYS A 1 80 ? -17.336 -16.552 16.434 1.00 77.44 80 LYS A CA 1
ATOM 647 C C . LYS A 1 80 ? -16.683 -16.443 17.818 1.00 77.44 80 LYS A C 1
ATOM 649 O O . LYS A 1 80 ? -17.182 -15.734 18.682 1.00 77.44 80 LYS A O 1
ATOM 654 N N . THR A 1 81 ? -15.539 -17.099 17.993 1.00 82.94 81 THR A N 1
ATOM 655 C CA . THR A 1 81 ? -14.731 -17.112 19.221 1.00 82.94 81 THR A CA 1
ATOM 656 C C . THR A 1 81 ? -13.729 -15.957 19.315 1.00 82.94 81 THR A C 1
ATOM 658 O O . THR A 1 81 ? -13.110 -15.786 20.360 1.00 82.94 81 THR A O 1
ATOM 661 N N . ARG A 1 82 ? -13.550 -15.153 18.251 1.00 80.62 82 ARG A N 1
ATOM 662 C CA . ARG A 1 82 ? -12.600 -14.020 18.183 1.00 80.62 82 ARG A CA 1
ATOM 663 C C . ARG A 1 82 ? -11.138 -14.376 18.514 1.00 80.62 82 ARG A C 1
ATOM 665 O O . ARG A 1 82 ? -10.371 -13.518 18.967 1.00 80.62 82 ARG A O 1
ATOM 672 N N . THR A 1 83 ? -10.755 -15.630 18.285 1.00 84.44 83 THR A N 1
ATOM 673 C CA . THR A 1 83 ? -9.399 -16.145 18.530 1.00 84.44 83 THR A CA 1
ATOM 674 C C . THR A 1 83 ? -8.441 -15.833 17.388 1.00 84.44 83 THR A C 1
ATOM 676 O O . THR A 1 83 ? -7.257 -15.628 17.633 1.00 84.44 83 THR A O 1
ATOM 679 N N . VAL A 1 84 ? -8.946 -15.745 16.155 1.00 90.38 84 VAL A N 1
ATOM 680 C CA . VAL A 1 84 ? -8.130 -15.440 14.976 1.00 90.38 84 VAL A CA 1
ATOM 681 C C . VAL A 1 84 ? -7.903 -13.934 14.904 1.00 90.38 84 VAL A C 1
ATOM 683 O O . VAL A 1 84 ? -8.866 -13.163 14.885 1.00 90.38 84 VAL A O 1
ATOM 686 N N . ILE A 1 85 ? -6.637 -13.519 14.889 1.00 92.69 85 ILE A N 1
ATOM 687 C CA . ILE A 1 85 ? -6.220 -12.126 14.721 1.00 92.69 85 ILE A CA 1
ATOM 688 C C . ILE A 1 85 ? -5.589 -11.997 13.338 1.00 92.69 85 ILE A C 1
ATOM 690 O O . ILE A 1 85 ? -4.590 -12.647 13.048 1.00 92.69 85 ILE A O 1
ATOM 694 N N . GLU A 1 86 ? -6.167 -11.144 12.502 1.00 93.12 86 GLU A N 1
ATOM 695 C CA . GLU A 1 86 ? -5.701 -10.884 11.141 1.00 93.12 86 GLU A CA 1
ATOM 696 C C . GLU A 1 86 ? -5.306 -9.419 11.000 1.00 93.12 86 GLU A C 1
ATOM 698 O O . GLU A 1 86 ? -5.896 -8.531 11.631 1.00 93.12 86 GLU A O 1
ATOM 703 N N . ARG A 1 87 ? -4.288 -9.164 10.178 1.00 93.56 87 A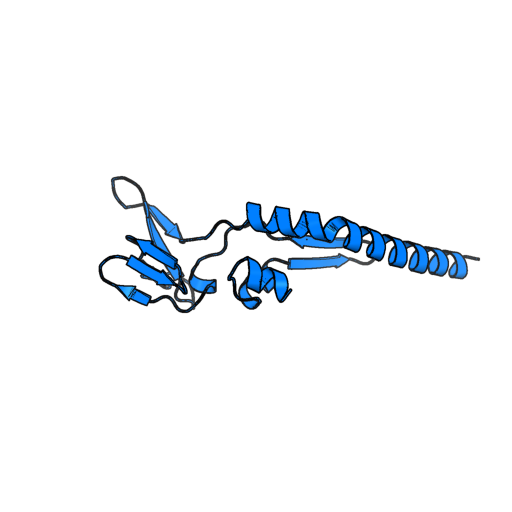RG A N 1
ATOM 704 C CA . ARG A 1 87 ? -3.900 -7.800 9.825 1.00 93.56 87 ARG A CA 1
ATOM 705 C C . ARG A 1 87 ? -4.980 -7.212 8.926 1.00 93.56 87 ARG A C 1
ATOM 707 O O . ARG A 1 87 ? -5.489 -7.894 8.047 1.00 93.56 87 ARG A O 1
ATOM 714 N N . VAL A 1 88 ? -5.335 -5.952 9.155 1.00 93.81 88 VAL A N 1
ATOM 715 C CA . VAL A 1 88 ? -6.275 -5.242 8.284 1.00 93.81 88 VAL A CA 1
ATOM 716 C C . VAL A 1 88 ? -5.514 -4.723 7.069 1.00 93.81 88 VAL A C 1
ATOM 718 O O . VAL A 1 88 ? -4.516 -4.004 7.209 1.00 93.81 88 VAL A O 1
ATOM 721 N N . GLU A 1 89 ? -5.986 -5.097 5.887 1.00 91.00 89 GLU A N 1
ATOM 722 C CA . GLU A 1 89 ? -5.399 -4.755 4.594 1.00 91.00 89 GLU A CA 1
ATOM 723 C C . GLU A 1 89 ? -6.497 -4.231 3.654 1.00 91.00 89 GLU A C 1
ATOM 725 O O . GLU A 1 89 ? -7.678 -4.509 3.872 1.00 91.00 89 GLU A O 1
ATOM 730 N N . ILE A 1 90 ? -6.112 -3.417 2.672 1.00 84.06 90 ILE A N 1
ATOM 731 C CA . ILE A 1 90 ? -6.958 -3.026 1.541 1.00 84.06 90 ILE A CA 1
ATOM 732 C C . ILE A 1 90 ? -6.485 -3.801 0.317 1.00 84.06 90 ILE A C 1
ATOM 734 O O . ILE A 1 90 ? -5.282 -3.813 0.025 1.00 84.06 90 ILE A O 1
ATOM 738 N N . ASP A 1 91 ? -7.439 -4.428 -0.362 1.00 77.81 91 ASP A N 1
ATOM 739 C CA . ASP A 1 91 ? -7.239 -4.988 -1.689 1.00 77.81 91 ASP A CA 1
ATOM 740 C C . ASP A 1 91 ? -7.065 -3.841 -2.689 1.00 77.81 91 ASP A C 1
ATOM 742 O O . ASP A 1 91 ? -7.794 -2.853 -2.655 1.00 77.81 91 ASP A O 1
ATOM 746 N N . ILE A 1 92 ? -6.043 -3.965 -3.521 1.00 71.00 92 ILE A N 1
ATOM 747 C CA . ILE A 1 92 ? -5.676 -2.988 -4.547 1.00 71.00 92 ILE A CA 1
ATOM 748 C C . ILE A 1 92 ? -5.569 -3.647 -5.924 1.00 71.00 92 ILE A C 1
ATOM 750 O O . ILE A 1 92 ? -5.062 -3.018 -6.848 1.00 71.00 92 ILE A O 1
ATOM 754 N N . ALA A 1 93 ? -5.940 -4.925 -6.049 1.00 64.56 93 ALA A N 1
ATOM 755 C CA . ALA A 1 93 ? -5.737 -5.705 -7.262 1.00 64.56 93 ALA A CA 1
ATOM 756 C C . ALA A 1 93 ? -6.477 -5.087 -8.455 1.00 64.56 93 ALA A C 1
ATOM 758 O O . ALA A 1 93 ? -5.838 -4.743 -9.447 1.00 64.56 93 ALA A O 1
ATOM 759 N N . ASP A 1 94 ? -7.782 -4.854 -8.303 1.00 60.56 94 ASP A N 1
ATOM 760 C CA . ASP A 1 94 ? -8.653 -4.361 -9.378 1.00 60.56 94 ASP A CA 1
ATOM 761 C C . ASP A 1 94 ? -8.214 -2.985 -9.908 1.00 60.56 94 ASP A C 1
ATOM 763 O O . ASP A 1 94 ? -8.157 -2.746 -11.121 1.00 60.56 94 ASP A O 1
ATOM 767 N N . ASP A 1 95 ? -7.840 -2.080 -9.000 1.00 65.44 95 ASP A N 1
ATOM 768 C CA . ASP A 1 95 ? -7.397 -0.742 -9.379 1.00 65.44 95 ASP A CA 1
ATOM 769 C C . ASP A 1 95 ? -6.008 -0.774 -10.039 1.00 65.44 95 ASP A C 1
ATOM 771 O O . ASP A 1 95 ? -5.734 -0.037 -10.988 1.00 65.44 95 ASP A O 1
ATOM 775 N N . VAL A 1 96 ? -5.108 -1.643 -9.564 1.00 65.81 96 VAL A N 1
ATOM 776 C CA . VAL A 1 96 ? -3.775 -1.803 -10.157 1.00 65.81 96 VAL A CA 1
ATOM 777 C C . VAL A 1 96 ? -3.865 -2.382 -11.561 1.00 65.81 96 VAL A C 1
ATOM 779 O O . VAL A 1 96 ? -3.170 -1.878 -12.443 1.00 65.81 96 VAL A O 1
ATOM 782 N N . ASP A 1 97 ? -4.696 -3.398 -11.781 1.00 65.00 97 ASP A N 1
ATOM 783 C CA . ASP A 1 97 ? -4.844 -4.033 -13.091 1.00 65.00 97 ASP A CA 1
ATOM 784 C C . ASP A 1 97 ? -5.354 -3.025 -14.124 1.00 65.00 97 ASP A C 1
ATOM 786 O O . ASP A 1 97 ? -4.725 -2.844 -15.169 1.00 65.00 97 ASP A O 1
ATOM 790 N N . SER A 1 98 ? -6.390 -2.259 -13.772 1.00 65.81 98 SER A N 1
ATOM 791 C CA . SER A 1 98 ? -6.941 -1.198 -14.625 1.00 65.81 98 SER A CA 1
ATOM 792 C C . SER A 1 98 ? -5.888 -0.151 -15.005 1.00 65.81 98 SER A C 1
ATOM 794 O O . SER A 1 98 ? -5.769 0.256 -16.164 1.00 65.81 98 SER A O 1
ATOM 796 N N . ILE A 1 99 ? -5.071 0.279 -14.038 1.00 68.12 99 ILE A N 1
ATOM 797 C CA . ILE A 1 99 ? -4.023 1.267 -14.296 1.00 68.12 99 ILE A CA 1
ATOM 798 C C . ILE A 1 99 ? -2.912 0.664 -15.164 1.00 68.12 99 ILE A C 1
ATOM 800 O O . ILE A 1 99 ? -2.436 1.308 -16.100 1.00 68.12 99 ILE A O 1
ATOM 804 N N . VAL A 1 100 ? -2.491 -0.572 -14.893 1.00 69.00 100 VAL A N 1
ATOM 805 C CA . VAL A 1 100 ? -1.454 -1.253 -15.678 1.00 69.00 100 VAL A CA 1
ATOM 806 C C . VAL A 1 100 ? -1.895 -1.434 -17.124 1.00 69.00 100 VAL A C 1
ATOM 808 O O . VAL A 1 100 ? -1.111 -1.116 -18.020 1.00 69.00 100 VAL A O 1
ATOM 811 N N . GLU A 1 101 ? -3.130 -1.873 -17.361 1.00 70.00 101 GLU A N 1
ATOM 812 C CA . GLU A 1 101 ? -3.694 -2.033 -18.703 1.00 70.00 101 GLU A CA 1
ATOM 813 C C . GLU A 1 101 ? -3.642 -0.735 -19.513 1.00 70.00 101 GLU A C 1
ATOM 815 O O . GLU A 1 101 ? -3.215 -0.754 -20.670 1.00 70.00 101 GLU A O 1
ATOM 820 N N . ASN A 1 102 ? -3.947 0.406 -18.890 1.00 74.12 102 ASN A N 1
ATOM 821 C CA . ASN A 1 102 ? -3.876 1.711 -19.549 1.00 74.12 102 ASN A CA 1
ATOM 822 C C . ASN A 1 102 ? -2.449 2.093 -19.981 1.00 74.12 102 ASN A C 1
ATOM 824 O O . ASN A 1 102 ? -2.263 2.692 -21.040 1.00 74.12 102 ASN A O 1
ATOM 828 N N . TYR A 1 103 ? -1.423 1.735 -19.199 1.00 72.81 103 TYR A N 1
ATOM 829 C CA . TYR A 1 103 ? -0.027 2.059 -19.524 1.00 72.81 103 TYR A CA 1
ATOM 830 C C . TYR A 1 103 ? 0.690 0.985 -20.356 1.00 72.81 103 TYR A C 1
ATOM 832 O O . TYR A 1 103 ? 1.760 1.267 -20.907 1.00 72.81 103 TYR A O 1
ATOM 840 N N . LEU A 1 104 ? 0.149 -0.234 -20.468 1.00 71.19 104 LEU A N 1
ATOM 841 C CA . LEU A 1 104 ? 0.769 -1.338 -21.214 1.00 71.19 104 LEU A CA 1
ATOM 842 C C . LEU A 1 104 ? 1.169 -0.962 -22.655 1.00 71.19 104 LEU A C 1
ATOM 844 O O . LEU A 1 104 ? 2.297 -1.291 -23.040 1.00 71.19 104 LEU A O 1
ATOM 848 N N . PRO A 1 105 ? 0.341 -0.249 -23.448 1.00 80.56 105 PRO A N 1
ATOM 849 C CA . PRO A 1 105 ? 0.714 0.148 -24.806 1.00 80.56 105 PRO A CA 1
ATOM 850 C C . PRO A 1 105 ? 1.9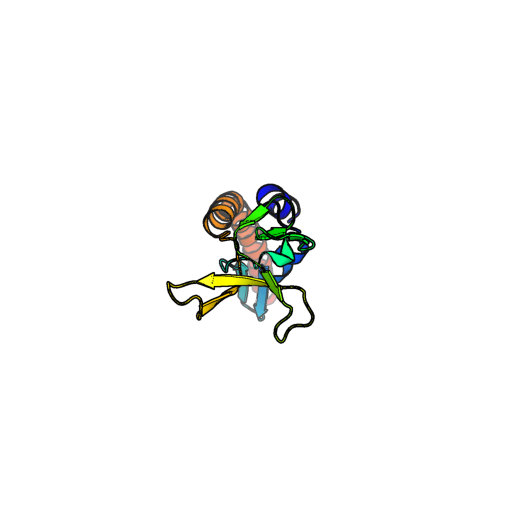73 1.025 -24.852 1.00 80.56 105 PRO A C 1
ATOM 852 O O . PRO A 1 105 ? 2.900 0.758 -25.622 1.00 80.56 105 PRO A O 1
ATOM 855 N N . ASP A 1 106 ? 2.052 2.035 -23.985 1.00 76.44 106 ASP A N 1
ATOM 856 C CA . ASP A 1 106 ? 3.191 2.954 -23.917 1.00 76.44 106 ASP A CA 1
ATOM 857 C C . ASP A 1 106 ? 4.455 2.275 -23.384 1.00 76.44 106 ASP A C 1
ATOM 859 O O . ASP A 1 106 ? 5.569 2.550 -23.852 1.00 76.44 106 ASP A O 1
ATOM 863 N N . ILE A 1 107 ? 4.293 1.371 -22.412 1.00 75.94 107 ILE A N 1
ATOM 864 C CA . ILE A 1 107 ? 5.381 0.546 -21.882 1.00 75.94 107 ILE A CA 1
ATOM 865 C C . ILE A 1 107 ? 5.951 -0.334 -22.996 1.00 75.94 107 ILE A C 1
ATOM 867 O O . ILE A 1 107 ? 7.168 -0.329 -23.196 1.00 75.94 107 ILE A O 1
ATOM 871 N N . ASN A 1 108 ? 5.098 -1.027 -23.754 1.00 75.31 108 ASN A N 1
ATOM 872 C CA . ASN A 1 108 ? 5.516 -1.887 -24.862 1.00 75.31 108 ASN A CA 1
ATOM 873 C C . ASN A 1 108 ? 6.227 -1.089 -25.955 1.00 75.31 108 ASN A C 1
ATOM 875 O O . ASN A 1 108 ? 7.326 -1.457 -26.366 1.00 75.31 108 ASN A O 1
ATOM 879 N N . ARG A 1 109 ? 5.678 0.065 -26.347 1.00 79.25 109 ARG A N 1
ATOM 880 C CA . ARG A 1 109 ? 6.310 0.955 -27.329 1.00 79.25 109 ARG A CA 1
ATOM 881 C C . ARG A 1 109 ? 7.711 1.397 -26.891 1.00 79.25 109 ARG A C 1
ATOM 883 O O . ARG A 1 109 ? 8.651 1.384 -27.687 1.00 79.25 109 ARG A O 1
ATOM 890 N N . LYS A 1 110 ? 7.881 1.806 -25.628 1.00 80.19 110 LYS A N 1
ATOM 891 C CA . LYS A 1 110 ? 9.203 2.195 -25.098 1.00 80.19 110 LYS A CA 1
ATOM 892 C C . LYS A 1 110 ? 10.151 1.005 -25.023 1.00 80.19 110 LYS A C 1
ATOM 894 O O . LYS A 1 110 ? 11.326 1.153 -25.359 1.00 80.19 110 LYS A O 1
ATOM 899 N N . PHE A 1 111 ? 9.655 -0.152 -24.596 1.00 80.31 111 PHE A N 1
ATOM 900 C CA . PHE A 1 111 ? 10.433 -1.382 -24.555 1.00 80.31 111 PHE A CA 1
ATOM 901 C C . PHE A 1 111 ? 10.957 -1.754 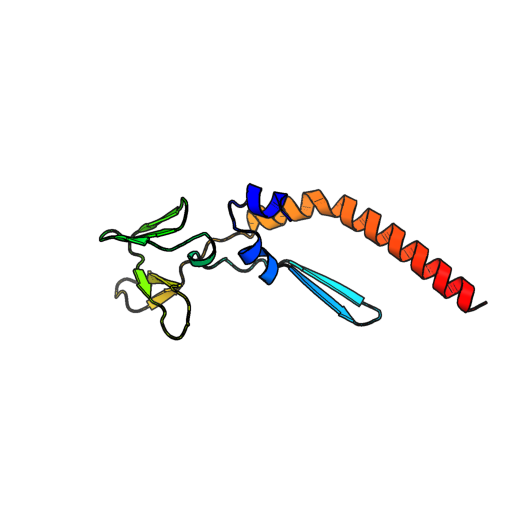-25.945 1.00 80.31 111 PHE A C 1
ATOM 903 O O . PHE A 1 111 ? 12.159 -1.952 -26.088 1.00 80.31 111 PHE A O 1
ATOM 910 N N . GLU A 1 112 ? 10.105 -1.762 -26.973 1.00 81.62 112 GLU A N 1
ATOM 911 C CA . GLU A 1 112 ? 10.510 -2.049 -28.353 1.00 81.62 112 GLU A CA 1
ATOM 912 C C . GLU A 1 112 ? 11.565 -1.070 -28.863 1.00 81.62 112 GLU A C 1
ATOM 914 O O . GLU A 1 112 ? 12.541 -1.488 -29.488 1.00 81.62 112 GLU A O 1
ATOM 919 N N . ALA A 1 113 ? 11.408 0.226 -28.586 1.00 84.00 113 ALA A N 1
ATOM 920 C CA . ALA A 1 113 ? 12.380 1.235 -28.995 1.00 84.00 113 ALA A CA 1
ATOM 921 C C . ALA A 1 113 ? 13.758 0.987 -28.360 1.00 84.00 113 ALA A C 1
ATOM 923 O O . ALA A 1 113 ? 14.780 1.030 -29.051 1.00 84.00 113 ALA A O 1
ATOM 924 N N . PHE A 1 114 ? 13.794 0.688 -27.056 1.00 81.69 114 PHE A N 1
ATOM 925 C CA . PHE A 1 114 ? 15.037 0.329 -26.376 1.00 81.69 114 PHE A CA 1
ATOM 926 C C . PHE A 1 114 ? 15.607 -0.981 -26.909 1.00 81.69 114 PHE A C 1
ATOM 928 O O . PHE A 1 114 ? 16.790 -1.034 -27.225 1.00 81.69 114 PHE A O 1
ATOM 935 N N . PHE A 1 115 ? 14.773 -2.004 -27.076 1.00 83.31 115 PHE A N 1
ATOM 936 C CA . PHE A 1 115 ? 15.192 -3.300 -27.588 1.00 83.31 115 PHE A CA 1
ATOM 937 C C . PHE A 1 115 ? 15.856 -3.173 -28.961 1.00 83.31 115 PHE A C 1
ATOM 939 O O . PHE A 1 115 ? 16.982 -3.627 -29.129 1.00 83.31 115 PHE A O 1
ATOM 946 N N . HIS A 1 116 ? 15.227 -2.489 -29.921 1.00 86.75 116 HIS A N 1
ATOM 947 C CA . HIS A 1 116 ? 15.804 -2.294 -31.253 1.00 86.75 116 HIS A CA 1
ATOM 948 C C . HIS A 1 116 ? 17.111 -1.504 -31.221 1.00 86.75 116 HIS A C 1
ATOM 950 O O . HIS A 1 116 ? 18.033 -1.817 -31.977 1.00 86.75 116 HIS A O 1
ATOM 956 N N . ARG A 1 117 ? 17.204 -0.480 -30.365 1.00 87.69 117 ARG A N 1
ATOM 957 C CA . ARG A 1 117 ? 18.432 0.304 -30.205 1.00 87.69 117 ARG A CA 1
ATOM 958 C C . ARG A 1 117 ? 19.577 -0.569 -29.699 1.00 87.69 117 ARG A C 1
ATOM 960 O O . ARG A 1 117 ? 20.638 -0.584 -30.316 1.00 87.69 117 ARG A O 1
ATOM 967 N N . GLU A 1 118 ? 19.353 -1.300 -28.611 1.00 85.25 118 GLU A N 1
ATOM 968 C CA . GLU A 1 118 ? 20.366 -2.182 -28.026 1.00 85.25 118 GLU A CA 1
ATOM 969 C C . GLU A 1 118 ? 20.713 -3.336 -28.976 1.00 85.25 118 GLU A C 1
ATOM 971 O O . GLU A 1 118 ? 21.881 -3.666 -29.149 1.00 85.25 118 GLU A O 1
ATOM 976 N N . PHE A 1 119 ? 19.725 -3.905 -29.668 1.00 84.75 119 PHE A N 1
ATOM 977 C CA . PHE A 1 119 ? 19.938 -4.981 -30.634 1.00 84.75 119 PHE A CA 1
ATOM 978 C C . PHE A 1 119 ? 20.816 -4.535 -31.809 1.00 84.75 119 PHE A C 1
ATOM 980 O O . PHE A 1 119 ? 21.784 -5.214 -32.150 1.00 84.75 119 PHE A O 1
ATOM 987 N N . LYS A 1 120 ? 20.540 -3.357 -32.390 1.00 87.38 120 LYS A N 1
ATOM 988 C CA . LYS A 1 120 ? 21.393 -2.762 -33.433 1.00 87.38 120 LYS A CA 1
ATOM 989 C C . LYS A 1 120 ? 22.805 -2.489 -32.924 1.00 87.38 120 LYS A C 1
ATOM 991 O O . LYS A 1 120 ? 23.762 -2.747 -33.645 1.00 87.38 120 LYS A O 1
ATOM 996 N N . HIS A 1 121 ? 22.936 -1.993 -31.694 1.00 87.88 121 HIS A N 1
ATOM 997 C CA . HIS A 1 121 ? 24.240 -1.749 -31.086 1.00 87.88 121 HIS A CA 1
ATOM 998 C C . HIS A 1 121 ? 25.051 -3.046 -30.939 1.00 87.88 121 HIS A C 1
ATOM 1000 O O . HIS A 1 121 ? 26.199 -3.099 -31.370 1.00 87.88 121 HIS A O 1
ATOM 1006 N N . VAL A 1 122 ? 24.441 -4.118 -30.425 1.00 86.81 122 VAL A N 1
ATOM 1007 C CA . VAL A 1 122 ? 25.097 -5.430 -30.300 1.00 86.81 122 VAL A CA 1
ATOM 1008 C C . VAL A 1 122 ? 25.505 -5.988 -31.664 1.00 86.81 122 VAL A C 1
ATOM 1010 O O . VAL A 1 122 ? 26.634 -6.447 -31.806 1.00 86.81 122 VAL A O 1
ATOM 1013 N N . LEU A 1 123 ? 24.638 -5.908 -32.680 1.00 85.00 123 LEU A N 1
ATOM 1014 C CA . LEU A 1 123 ? 24.986 -6.332 -34.042 1.00 85.00 123 LEU A CA 1
ATOM 1015 C C . LEU A 1 123 ? 26.168 -5.540 -34.613 1.00 85.00 123 LEU A C 1
ATOM 1017 O O . LEU A 1 123 ? 27.036 -6.127 -35.247 1.00 85.00 123 LEU A O 1
ATOM 1021 N N . SER A 1 124 ? 26.229 -4.230 -34.356 1.00 83.38 124 SER A N 1
ATOM 1022 C CA . SER A 1 124 ? 27.330 -3.380 -34.828 1.00 83.38 124 SER A CA 1
ATOM 1023 C C . SER A 1 124 ? 28.679 -3.678 -34.167 1.00 83.38 124 SER A C 1
ATOM 1025 O O . SER A 1 124 ? 29.708 -3.347 -34.737 1.00 83.38 124 SER A O 1
ATOM 1027 N N . LEU A 1 125 ? 28.681 -4.290 -32.978 1.00 81.94 125 LEU A N 1
ATOM 1028 C CA . LEU A 1 125 ? 29.897 -4.704 -32.269 1.00 81.94 125 LEU A CA 1
ATOM 1029 C C . LEU A 1 125 ? 30.376 -6.109 -32.671 1.00 81.94 125 LEU A C 1
ATOM 1031 O O . LEU A 1 125 ? 31.491 -6.488 -32.326 1.00 81.94 125 LEU A O 1
ATOM 1035 N N . ALA A 1 126 ? 29.519 -6.897 -33.326 1.00 70.88 126 ALA A N 1
ATOM 1036 C CA . ALA A 1 126 ? 29.796 -8.275 -33.730 1.00 70.88 126 ALA A CA 1
ATOM 1037 C C . ALA A 1 126 ? 30.225 -8.413 -35.205 1.00 70.88 126 ALA A C 1
ATOM 1039 O O . ALA A 1 126 ? 30.566 -9.521 -35.622 1.00 70.88 126 ALA A O 1
ATOM 1040 N N . ALA A 1 127 ? 30.172 -7.321 -35.975 1.00 55.19 127 ALA A N 1
ATOM 1041 C CA . ALA A 1 127 ? 30.629 -7.210 -37.362 1.00 55.19 127 ALA A CA 1
ATOM 1042 C C . ALA A 1 127 ? 32.013 -6.553 -37.422 1.00 55.19 127 ALA A C 1
ATOM 1044 O O . ALA A 1 127 ? 32.802 -6.953 -38.305 1.00 55.19 127 ALA A O 1
#